Protein AF-A0A9J5YWD6-F1 (afdb_monomer_lite)

Radius of gyration: 18.35 Å; chains: 1; bounding box: 58×44×42 Å

Structure (mmCIF, N/CA/C/O backbone):
data_AF-A0A9J5YWD6-F1
#
_entry.id   AF-A0A9J5YWD6-F1
#
loop_
_atom_site.group_PDB
_atom_site.id
_atom_site.type_symbol
_atom_site.label_atom_id
_atom_site.label_alt_id
_atom_site.label_comp_id
_atom_site.label_asym_id
_atom_site.label_entity_id
_atom_site.label_seq_id
_atom_site.pdbx_PDB_ins_code
_atom_site.Cartn_x
_atom_site.Cartn_y
_atom_site.Cartn_z
_atom_site.occupancy
_atom_site.B_iso_or_equiv
_atom_site.auth_seq_id
_atom_site.auth_comp_id
_atom_site.auth_asym_id
_atom_site.auth_atom_id
_atom_site.pdbx_PDB_model_num
ATOM 1 N N . MET A 1 1 ? -35.836 29.125 5.414 1.00 43.69 1 MET A N 1
ATOM 2 C CA . MET A 1 1 ? -35.169 28.300 6.442 1.00 43.69 1 MET A CA 1
ATOM 3 C C . MET A 1 1 ? -33.942 27.706 5.766 1.00 43.69 1 MET A C 1
ATOM 5 O O . MET A 1 1 ? -34.046 26.659 5.148 1.00 43.69 1 MET A O 1
ATOM 9 N N . PHE A 1 2 ? -32.848 28.468 5.698 1.00 47.19 2 PHE A N 1
ATOM 10 C CA . PHE A 1 2 ? -31.636 28.025 5.004 1.00 47.19 2 PHE A CA 1
ATOM 11 C C . PHE A 1 2 ? -30.801 27.175 5.961 1.00 47.19 2 PHE A C 1
ATOM 13 O O . PHE A 1 2 ? -30.675 27.510 7.138 1.00 47.19 2 PHE A O 1
ATOM 20 N N . ASN A 1 3 ? -30.353 26.032 5.443 1.00 51.09 3 ASN A N 1
ATOM 21 C CA . ASN A 1 3 ? -29.666 24.958 6.147 1.00 51.09 3 ASN A CA 1
ATOM 22 C C . ASN A 1 3 ? -28.536 25.474 7.045 1.00 51.09 3 ASN A C 1
ATOM 24 O O . ASN A 1 3 ? -27.719 26.284 6.616 1.00 51.09 3 ASN A O 1
ATOM 28 N N . LYS A 1 4 ? -28.488 24.955 8.279 1.00 55.06 4 LYS A N 1
ATOM 29 C CA . LYS A 1 4 ? -27.323 25.055 9.164 1.00 55.06 4 LYS A CA 1
ATOM 30 C C . LYS A 1 4 ? -26.086 24.606 8.389 1.00 55.06 4 LYS A C 1
ATOM 32 O O . LYS A 1 4 ? -26.065 23.483 7.886 1.00 55.06 4 LYS A O 1
ATOM 37 N N . GLU A 1 5 ? -25.072 25.460 8.334 1.00 62.06 5 GLU A N 1
ATOM 38 C CA . GLU A 1 5 ? -23.721 25.064 7.957 1.00 62.06 5 GLU A CA 1
ATOM 39 C C . GLU A 1 5 ? -23.301 23.898 8.862 1.00 62.06 5 GLU A C 1
ATOM 41 O O . GLU A 1 5 ? -23.203 24.043 10.082 1.00 62.06 5 GLU A O 1
ATOM 46 N N . GLN A 1 6 ? -23.119 22.710 8.283 1.00 62.97 6 GLN A N 1
ATOM 47 C CA . GLN A 1 6 ? -22.393 21.643 8.959 1.00 62.97 6 GLN A CA 1
ATOM 48 C C . GLN A 1 6 ? -20.926 22.065 8.978 1.00 62.97 6 GLN A C 1
ATOM 50 O O . GLN A 1 6 ? -20.244 22.016 7.954 1.00 62.97 6 GLN A O 1
ATOM 55 N N . SER A 1 7 ? -20.446 22.517 10.135 1.00 64.88 7 SER A N 1
ATOM 56 C CA . SER A 1 7 ? -19.021 22.731 10.353 1.00 64.88 7 SER A CA 1
ATOM 57 C C . SER A 1 7 ? -18.305 21.394 10.176 1.00 64.88 7 SER A C 1
ATOM 59 O O . SER A 1 7 ? -18.559 20.443 10.914 1.00 64.88 7 SER A O 1
ATOM 61 N N . THR A 1 8 ? -17.435 21.304 9.174 1.00 77.88 8 THR A N 1
ATOM 62 C CA . THR A 1 8 ? -16.557 20.143 9.013 1.00 77.88 8 THR A CA 1
ATOM 63 C C . THR A 1 8 ? -15.424 20.288 10.022 1.00 77.88 8 THR A C 1
ATOM 65 O O . THR A 1 8 ? -14.552 21.138 9.854 1.00 77.88 8 THR A O 1
ATOM 68 N N . GLU A 1 9 ? -15.469 19.512 11.103 1.00 81.06 9 GLU A N 1
ATOM 69 C CA . GLU A 1 9 ? -14.385 19.468 12.085 1.00 81.06 9 GLU A CA 1
ATOM 70 C C . GLU A 1 9 ? -13.205 18.665 11.519 1.00 81.06 9 GLU A C 1
ATOM 72 O O . GLU A 1 9 ? -13.370 17.552 11.014 1.00 81.06 9 GLU A O 1
ATOM 77 N N . LEU A 1 10 ? -12.007 19.252 11.571 1.00 78.62 10 LEU A N 1
ATOM 78 C CA . LEU A 1 10 ? -10.763 18.594 11.184 1.00 78.62 10 LEU A CA 1
ATOM 79 C C . LEU A 1 10 ? -10.188 17.882 12.410 1.00 78.62 10 LEU A C 1
ATOM 81 O O . LEU A 1 10 ? -9.852 18.530 13.401 1.00 78.62 10 LEU A O 1
ATOM 85 N N . PHE A 1 11 ? -10.042 16.562 12.330 1.00 80.50 11 PHE A N 1
ATOM 86 C CA . PHE A 1 11 ? -9.443 15.764 13.396 1.00 80.50 11 PHE A CA 1
ATOM 87 C C . PHE A 1 11 ? -8.068 15.259 12.978 1.00 80.50 11 PHE A C 1
ATOM 89 O O . PHE A 1 11 ? -7.906 14.721 11.882 1.00 80.50 11 PHE A O 1
ATOM 96 N N . ASP A 1 12 ? -7.091 15.388 13.876 1.00 82.88 12 ASP A N 1
ATOM 97 C CA . ASP A 1 12 ? -5.816 14.700 13.720 1.00 82.88 12 ASP A CA 1
ATOM 98 C C . ASP A 1 12 ? -6.007 13.203 14.002 1.00 82.88 12 ASP A C 1
ATOM 100 O O . ASP A 1 12 ? -6.453 12.784 15.075 1.00 82.88 12 ASP A O 1
ATOM 104 N N . ILE A 1 13 ? -5.692 12.397 12.998 1.00 83.31 13 ILE A N 1
ATOM 105 C CA . ILE A 1 13 ? -5.813 10.938 13.012 1.00 83.31 13 ILE A CA 1
ATOM 106 C C . ILE A 1 13 ? -4.463 10.250 13.263 1.00 83.31 13 ILE A C 1
ATOM 108 O O . ILE A 1 13 ? -4.420 9.024 13.393 1.00 83.31 13 ILE A O 1
ATOM 112 N N . GLY A 1 14 ? -3.384 11.025 13.404 1.00 83.69 14 GLY A N 1
ATOM 113 C CA . GLY A 1 14 ? -2.018 10.538 13.544 1.00 83.69 14 GLY A CA 1
ATOM 114 C C . GLY A 1 14 ? -1.441 9.979 12.241 1.00 83.69 14 GLY A C 1
ATOM 115 O O . GLY A 1 14 ? -2.127 9.840 11.228 1.00 83.69 14 GLY A O 1
ATOM 116 N N . SER A 1 15 ? -0.150 9.641 12.276 1.00 84.50 15 SER A N 1
ATOM 117 C CA . SER A 1 15 ? 0.530 8.958 11.172 1.00 84.50 15 SER A CA 1
ATOM 118 C C . SER A 1 15 ? 0.484 7.441 11.381 1.00 84.50 15 SER A C 1
ATOM 120 O O . SER A 1 15 ? 0.894 6.973 12.444 1.00 84.50 15 SER A O 1
ATOM 122 N N . PRO A 1 16 ? 0.046 6.648 10.387 1.00 86.44 16 PRO A N 1
ATOM 123 C CA . PRO A 1 16 ? 0.164 5.188 10.433 1.00 86.44 16 PRO A CA 1
ATOM 124 C C . PRO A 1 16 ? 1.566 4.675 10.083 1.00 86.44 16 PRO A C 1
ATOM 126 O O . PRO A 1 16 ? 1.812 3.475 10.194 1.00 86.44 16 PRO A O 1
ATOM 129 N N . MET A 1 17 ? 2.438 5.567 9.609 1.00 82.94 17 MET A N 1
ATOM 130 C CA . MET A 1 17 ? 3.820 5.295 9.226 1.00 82.94 17 MET A CA 1
ATOM 131 C C . MET A 1 17 ? 4.751 5.688 10.368 1.00 82.94 17 MET A C 1
ATOM 133 O O . MET A 1 17 ? 4.605 6.782 10.922 1.00 82.94 17 MET A O 1
ATOM 137 N N . GLU A 1 18 ? 5.696 4.812 10.704 1.00 76.75 18 GLU A N 1
ATOM 138 C CA . GLU A 1 18 ? 6.671 5.033 11.781 1.00 76.75 18 GLU A CA 1
ATOM 139 C C . GLU A 1 18 ? 7.747 6.034 11.337 1.00 76.75 18 GLU A C 1
ATOM 141 O O . GLU A 1 18 ? 8.215 6.848 12.132 1.00 76.75 18 GLU A O 1
ATOM 146 N N . ASN A 1 19 ? 8.092 6.016 10.051 1.00 73.56 19 ASN A N 1
ATOM 147 C CA . ASN A 1 19 ? 9.097 6.866 9.427 1.00 73.56 19 ASN A CA 1
ATOM 148 C C . ASN A 1 19 ? 8.563 7.417 8.091 1.00 73.56 19 ASN A C 1
ATOM 150 O O . ASN A 1 19 ? 8.945 6.951 7.010 1.00 73.56 19 ASN A O 1
ATOM 154 N N . PRO A 1 20 ? 7.619 8.377 8.135 1.00 69.62 20 PRO A N 1
ATOM 155 C CA . PRO A 1 20 ? 7.089 8.998 6.932 1.00 69.62 20 PRO A CA 1
ATOM 156 C C . PRO A 1 20 ? 8.202 9.762 6.212 1.00 69.62 20 PRO A C 1
ATOM 158 O O . PRO A 1 20 ? 8.933 10.555 6.803 1.00 69.62 20 PRO A O 1
ATOM 161 N N . THR A 1 21 ? 8.323 9.540 4.908 1.00 72.38 21 THR A N 1
ATOM 162 C CA . THR A 1 21 ? 9.341 10.193 4.074 1.00 72.38 21 THR A CA 1
ATOM 163 C C . THR A 1 21 ? 8.686 11.088 3.038 1.00 72.38 21 THR A C 1
ATOM 165 O O . THR A 1 21 ? 7.522 10.887 2.690 1.00 72.38 21 THR A O 1
ATOM 168 N N . ILE A 1 22 ? 9.458 12.006 2.449 1.00 78.56 22 ILE A N 1
ATOM 169 C CA . ILE A 1 22 ? 9.023 12.764 1.260 1.00 78.56 22 ILE A CA 1
ATOM 170 C C . ILE A 1 22 ? 8.682 11.856 0.062 1.00 78.56 22 ILE A C 1
ATOM 172 O O . ILE A 1 22 ? 8.094 12.311 -0.913 1.00 78.56 22 ILE A O 1
ATOM 176 N N . TYR A 1 23 ? 9.039 10.571 0.141 1.00 78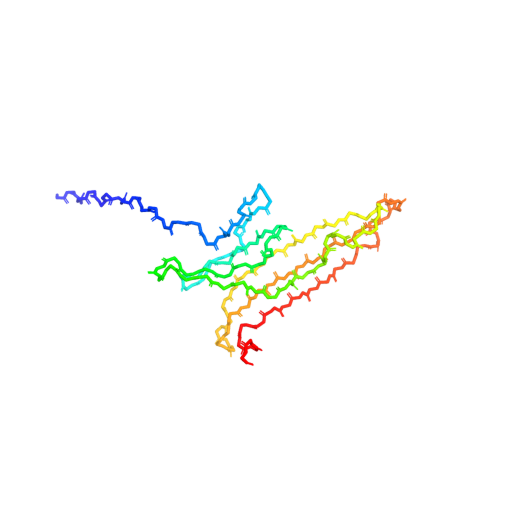.75 23 TYR A N 1
ATOM 177 C CA . TYR A 1 23 ? 8.722 9.527 -0.823 1.00 78.75 23 TYR A CA 1
ATOM 178 C C . TYR A 1 23 ? 7.619 8.606 -0.289 1.00 78.75 23 TYR A C 1
ATOM 180 O O . TYR A 1 23 ? 7.759 7.383 -0.359 1.00 78.75 23 TYR A O 1
ATOM 188 N N . SER A 1 24 ? 6.551 9.194 0.259 1.00 84.12 24 SER A N 1
ATOM 189 C CA . SER A 1 24 ? 5.352 8.470 0.697 1.00 84.12 24 SER A CA 1
ATOM 190 C C . SER A 1 24 ? 4.116 8.988 -0.039 1.00 84.12 24 SER A C 1
ATOM 192 O O . SER A 1 24 ? 3.970 10.195 -0.227 1.00 84.12 24 SER A O 1
ATOM 194 N N . TRP A 1 25 ? 3.225 8.097 -0.468 1.00 85.94 25 TRP A N 1
ATOM 195 C CA . TRP A 1 25 ? 2.011 8.452 -1.209 1.00 85.94 25 TRP A CA 1
ATOM 196 C C . TRP A 1 25 ? 0.838 7.531 -0.883 1.00 85.94 25 TRP A C 1
ATOM 198 O O . TRP A 1 25 ? 1.006 6.386 -0.462 1.00 85.94 25 TRP A O 1
ATOM 208 N N . ILE A 1 26 ? -0.371 8.047 -1.111 1.00 90.31 26 ILE A N 1
ATOM 209 C CA . ILE A 1 26 ? -1.604 7.262 -1.055 1.00 90.31 26 ILE A CA 1
ATOM 210 C C . ILE A 1 26 ? -1.702 6.442 -2.340 1.00 90.31 26 ILE A C 1
ATOM 212 O O . ILE A 1 26 ? -1.687 6.990 -3.441 1.00 90.31 26 ILE A O 1
ATOM 216 N N . VAL A 1 27 ? -1.814 5.127 -2.188 1.00 91.00 27 VAL A N 1
ATOM 217 C CA . VAL A 1 27 ? -2.055 4.184 -3.286 1.00 91.00 27 VAL A CA 1
ATOM 218 C C . VAL A 1 27 ? -3.532 4.184 -3.673 1.00 91.00 27 VAL A C 1
ATOM 220 O O . VAL A 1 27 ? -3.875 4.146 -4.851 1.00 91.00 27 VAL A O 1
ATOM 223 N N . GLY A 1 28 ? -4.410 4.227 -2.674 1.00 92.75 28 GLY A N 1
ATOM 224 C CA . GLY A 1 28 ? -5.854 4.263 -2.860 1.00 92.75 28 GLY A CA 1
ATOM 225 C C . GLY A 1 28 ? -6.599 4.093 -1.543 1.00 92.75 28 GLY A C 1
ATOM 226 O O . GLY A 1 28 ? -6.002 3.781 -0.510 1.00 92.75 28 GLY A O 1
ATOM 227 N N . SER A 1 29 ? -7.914 4.283 -1.587 1.00 94.62 29 SER A N 1
ATOM 228 C CA . SER A 1 29 ? -8.800 4.072 -0.444 1.00 94.62 29 SER A CA 1
ATOM 229 C C . SER A 1 29 ? -10.059 3.323 -0.857 1.00 94.62 29 SER A C 1
ATOM 231 O O . SER A 1 29 ? -10.662 3.662 -1.874 1.00 94.62 29 SER A O 1
ATOM 233 N N . VAL A 1 30 ? -10.494 2.365 -0.045 1.00 96.19 30 VAL A N 1
ATOM 234 C CA . VAL A 1 30 ? -11.761 1.645 -0.234 1.00 96.19 30 VAL A CA 1
ATOM 235 C C . VAL A 1 30 ? -12.282 1.160 1.118 1.00 96.19 30 VAL A C 1
ATOM 237 O O . VAL A 1 30 ? -11.500 0.746 1.969 1.00 96.19 30 VAL A O 1
ATOM 240 N N . ASN A 1 31 ? -13.595 1.248 1.345 1.00 94.69 31 ASN A N 1
ATOM 241 C CA . ASN A 1 31 ? -14.269 0.773 2.565 1.00 94.69 31 ASN A CA 1
ATOM 242 C C . ASN A 1 31 ? -13.648 1.278 3.887 1.00 94.69 31 ASN A C 1
ATOM 244 O O . ASN A 1 31 ? -13.562 0.549 4.872 1.00 94.69 31 ASN A O 1
ATOM 248 N N . GLY A 1 32 ? -13.184 2.533 3.912 1.00 92.75 32 GLY A N 1
ATOM 249 C CA . GLY A 1 32 ? -12.551 3.137 5.093 1.00 92.75 32 GLY A CA 1
ATOM 250 C C . GLY A 1 32 ? -11.105 2.695 5.346 1.00 92.75 32 GLY A C 1
ATOM 251 O O . GLY A 1 32 ? -10.483 3.165 6.298 1.00 92.75 32 GLY A O 1
ATOM 252 N N . LEU A 1 33 ? -10.552 1.831 4.492 1.00 94.56 33 LEU A N 1
ATOM 253 C CA . LEU A 1 33 ? -9.135 1.496 4.470 1.00 94.56 33 LEU A CA 1
ATOM 254 C C . LEU A 1 33 ? -8.388 2.425 3.518 1.00 94.56 33 LEU A C 1
ATOM 256 O O . LEU A 1 33 ? -8.868 2.739 2.428 1.00 94.56 33 LEU A O 1
ATOM 260 N N . ILE A 1 34 ? -7.189 2.821 3.922 1.00 94.19 34 ILE A N 1
ATOM 261 C CA . ILE A 1 34 ? -6.246 3.607 3.133 1.00 94.19 34 ILE A CA 1
ATOM 262 C C . ILE A 1 34 ? -5.001 2.753 2.931 1.00 94.19 34 ILE A C 1
ATOM 264 O O . ILE A 1 34 ? -4.405 2.277 3.895 1.00 94.19 34 ILE A O 1
ATOM 268 N N . CYS A 1 35 ? -4.602 2.559 1.680 1.00 92.69 35 CYS A N 1
ATOM 269 C CA . CYS A 1 35 ? -3.329 1.947 1.337 1.00 92.69 35 CYS A CA 1
ATOM 270 C C . CYS A 1 35 ? -2.308 3.056 1.072 1.00 92.69 35 CYS A C 1
ATOM 272 O O . CYS A 1 35 ? -2.540 3.952 0.255 1.00 92.69 35 CYS A O 1
ATOM 274 N N . LEU A 1 36 ? -1.195 3.007 1.788 1.00 91.19 36 LEU A N 1
ATOM 275 C CA . LEU A 1 36 ? -0.077 3.935 1.709 1.00 91.19 36 LEU A CA 1
ATOM 276 C C . LEU A 1 36 ? 1.152 3.179 1.228 1.00 91.19 36 LEU A C 1
ATOM 278 O O . LEU A 1 36 ? 1.328 2.006 1.545 1.00 91.19 36 LEU A O 1
ATOM 282 N N . TYR A 1 37 ? 2.027 3.858 0.507 1.00 86.38 37 TYR A N 1
ATOM 283 C CA . TYR A 1 37 ? 3.323 3.321 0.123 1.00 86.38 37 TYR A CA 1
ATOM 284 C C . TYR A 1 37 ? 4.414 4.318 0.489 1.00 86.38 37 TYR A C 1
ATOM 286 O O . TYR A 1 37 ? 4.252 5.513 0.251 1.00 86.38 37 TYR A O 1
ATOM 294 N N . SER A 1 38 ? 5.533 3.828 1.019 1.00 80.81 38 SER A N 1
ATOM 295 C CA . SER A 1 38 ? 6.778 4.580 1.164 1.00 80.81 38 SER A CA 1
ATOM 296 C C . SER A 1 38 ? 7.941 3.813 0.577 1.00 80.81 38 SER A C 1
ATOM 298 O O . SER A 1 38 ? 8.062 2.600 0.742 1.00 80.81 38 SER A O 1
ATOM 300 N N . LYS A 1 39 ? 8.866 4.548 -0.040 1.00 73.38 39 LYS A N 1
ATOM 301 C CA . LYS A 1 39 ? 10.121 3.977 -0.539 1.00 73.38 39 LYS A CA 1
ATOM 302 C C . LYS A 1 39 ? 10.989 3.364 0.575 1.00 73.38 39 LYS A C 1
ATOM 304 O O . LYS A 1 39 ? 11.845 2.539 0.273 1.00 73.38 39 LYS A O 1
ATOM 309 N N . ILE A 1 40 ? 10.793 3.776 1.834 1.00 67.50 40 ILE A N 1
ATOM 310 C CA . ILE A 1 40 ? 11.561 3.288 2.994 1.00 67.50 40 ILE A CA 1
ATOM 311 C C . ILE A 1 40 ? 10.786 2.242 3.802 1.00 67.50 40 ILE A C 1
ATOM 313 O O . ILE A 1 40 ? 11.372 1.242 4.200 1.00 67.50 40 ILE A O 1
ATOM 317 N N . GLU A 1 41 ? 9.493 2.466 4.049 1.00 58.34 41 GLU A N 1
ATOM 318 C CA . GLU A 1 41 ? 8.684 1.608 4.938 1.00 58.34 41 GLU A CA 1
ATOM 319 C C . GLU A 1 41 ? 7.800 0.596 4.209 1.00 58.34 41 GLU A C 1
ATOM 321 O O . GLU A 1 41 ? 7.085 -0.167 4.856 1.00 58.34 41 GLU A O 1
ATOM 326 N N . GLU A 1 42 ? 7.864 0.588 2.877 1.00 79.31 42 GLU A N 1
ATOM 327 C CA . GLU A 1 42 ? 7.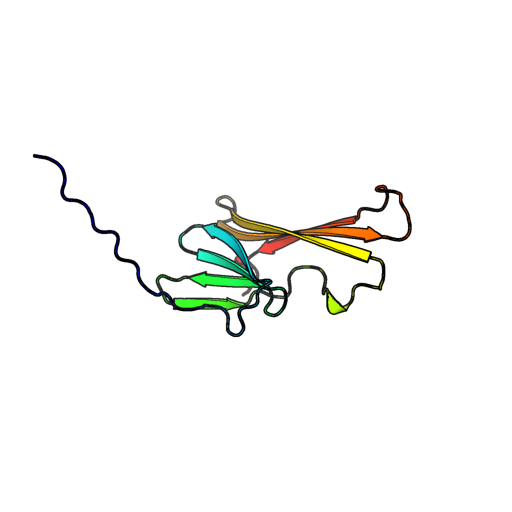071 -0.271 2.001 1.00 79.31 42 GLU A CA 1
ATOM 328 C C . GLU A 1 42 ? 5.570 0.064 2.067 1.00 79.31 42 GLU A C 1
ATOM 330 O O . GLU A 1 42 ? 5.195 1.231 2.218 1.00 79.31 42 GLU A O 1
ATOM 335 N N . THR A 1 43 ? 4.699 -0.926 1.851 1.00 86.62 43 THR A N 1
ATOM 336 C CA . THR A 1 43 ? 3.249 -0.710 1.748 1.00 86.62 43 THR A CA 1
ATOM 337 C C . THR A 1 43 ? 2.584 -0.879 3.112 1.00 86.62 43 THR A C 1
ATOM 339 O O . T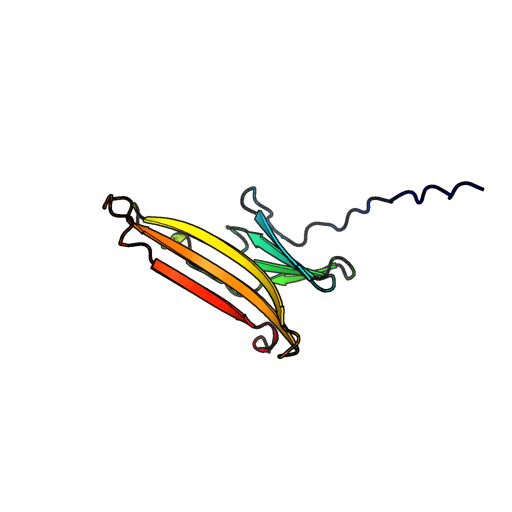HR A 1 43 ? 2.759 -1.900 3.772 1.00 86.62 43 THR A O 1
ATOM 342 N N . VAL A 1 44 ? 1.770 0.091 3.522 1.00 89.81 44 VAL A N 1
ATOM 343 C CA . VAL A 1 44 ? 1.013 0.081 4.778 1.00 89.81 44 VAL A CA 1
ATOM 344 C C . VAL A 1 44 ? -0.474 0.179 4.478 1.00 89.81 44 VAL A C 1
ATOM 346 O O . VAL A 1 44 ? -0.934 1.122 3.841 1.00 89.81 44 VAL A O 1
ATOM 349 N N . LEU A 1 45 ? -1.247 -0.769 4.995 1.00 92.12 45 LEU A N 1
ATOM 350 C CA . LEU A 1 45 ? -2.696 -0.666 5.056 1.00 92.12 45 LEU A CA 1
ATOM 351 C C . LEU A 1 45 ? -3.100 -0.025 6.378 1.00 92.12 45 LEU A C 1
ATOM 353 O O . LEU A 1 45 ? -2.664 -0.461 7.442 1.00 92.12 45 LEU A O 1
ATOM 357 N N . TRP A 1 46 ? -3.961 0.978 6.330 1.00 93.69 46 TRP A N 1
ATOM 358 C CA . TRP A 1 46 ? -4.383 1.724 7.502 1.00 93.69 46 TRP A CA 1
ATOM 359 C C . TRP A 1 46 ? -5.897 1.861 7.574 1.00 93.69 46 TRP A C 1
ATOM 361 O O . TRP A 1 46 ? -6.551 2.206 6.594 1.00 93.69 46 TRP A O 1
ATOM 371 N N . ASN A 1 47 ? -6.445 1.627 8.764 1.00 94.06 47 ASN A N 1
ATOM 372 C CA . ASN A 1 47 ? -7.805 1.987 9.127 1.00 94.06 47 ASN A CA 1
ATOM 373 C C . ASN A 1 47 ? -7.762 3.152 10.138 1.00 94.06 47 ASN A C 1
ATOM 375 O O . ASN A 1 47 ? -7.530 2.909 11.332 1.00 94.06 47 ASN A O 1
ATOM 379 N N . PRO A 1 48 ? -8.002 4.403 9.696 1.00 92.06 48 PRO A N 1
ATOM 380 C CA . PRO A 1 48 ? -8.018 5.566 10.580 1.00 92.06 48 PRO A CA 1
ATOM 381 C C . PRO A 1 48 ? -9.086 5.486 11.672 1.00 92.06 48 PRO A C 1
ATOM 383 O O . PRO A 1 48 ? -8.844 5.921 12.796 1.00 92.06 48 PRO A O 1
ATOM 386 N N . ALA A 1 49 ? -10.247 4.891 11.372 1.00 91.19 49 ALA A N 1
ATOM 387 C CA . ALA A 1 49 ? -11.392 4.859 12.283 1.00 91.19 49 ALA A CA 1
ATOM 388 C C . ALA A 1 49 ? -11.102 4.070 13.568 1.00 91.19 49 ALA A C 1
ATOM 390 O O . ALA A 1 49 ? -11.624 4.398 14.630 1.00 91.19 49 ALA A O 1
ATOM 391 N N . VAL A 1 50 ? -10.239 3.054 13.483 1.00 91.81 50 VAL A N 1
ATOM 392 C CA . VAL A 1 50 ? -9.799 2.258 14.643 1.00 91.81 50 VAL A CA 1
ATOM 393 C C . VAL A 1 50 ? -8.324 2.458 14.987 1.00 91.81 50 VAL A C 1
ATOM 395 O O . VAL A 1 50 ? -7.807 1.752 15.851 1.00 91.81 50 VAL A O 1
ATOM 398 N N . LYS A 1 51 ? -7.640 3.399 14.322 1.00 89.56 51 LYS A N 1
ATOM 399 C CA . LYS A 1 51 ? -6.211 3.705 14.506 1.00 89.56 51 LYS A CA 1
ATOM 400 C C . LYS A 1 51 ? -5.302 2.468 14.415 1.00 89.56 51 LYS A C 1
ATOM 402 O O . LYS A 1 51 ? -4.341 2.345 15.168 1.00 89.56 51 LYS A O 1
ATOM 407 N N . LYS A 1 52 ? -5.609 1.537 13.503 1.00 91.12 52 LYS A N 1
ATOM 408 C CA . LYS A 1 52 ? -4.806 0.321 13.275 1.00 91.12 52 LYS A CA 1
ATOM 409 C C . LYS A 1 52 ? -4.170 0.347 11.899 1.00 91.12 52 LYS A C 1
ATOM 411 O O . LYS A 1 52 ? -4.856 0.620 10.916 1.00 91.12 52 LYS A O 1
ATOM 416 N N . SER A 1 53 ? -2.890 0.007 11.831 1.00 90.56 53 SER A N 1
ATOM 417 C CA . SER A 1 53 ? -2.160 -0.193 10.584 1.00 90.56 53 SER A CA 1
ATOM 418 C C . SER A 1 53 ? -1.560 -1.596 10.515 1.00 90.56 53 SER A C 1
ATOM 420 O O . SER A 1 53 ? -1.366 -2.266 11.531 1.00 90.56 53 SER A O 1
ATOM 422 N N . LYS A 1 54 ? -1.307 -2.056 9.293 1.00 88.31 54 LYS A N 1
ATOM 423 C CA . LYS A 1 54 ? -0.645 -3.319 8.980 1.00 88.31 54 LYS A CA 1
ATOM 424 C C . LYS A 1 54 ? 0.350 -3.068 7.853 1.00 88.31 54 LYS A C 1
ATOM 426 O O . LYS A 1 54 ? -0.041 -2.592 6.790 1.00 88.31 54 LYS A O 1
ATOM 431 N N . LYS A 1 55 ? 1.622 -3.398 8.081 1.00 87.12 55 LYS A N 1
ATOM 432 C CA . LYS A 1 55 ? 2.630 -3.438 7.015 1.00 87.12 55 LYS A CA 1
ATOM 433 C C . LYS A 1 55 ? 2.340 -4.660 6.143 1.00 87.12 55 LYS A C 1
ATOM 435 O O . LYS A 1 55 ? 2.148 -5.755 6.672 1.00 87.12 55 LYS A O 1
ATOM 440 N N . LEU A 1 56 ? 2.235 -4.456 4.838 1.00 83.69 56 LEU A N 1
ATOM 441 C CA . LEU A 1 56 ? 2.169 -5.549 3.875 1.00 83.69 56 LEU A CA 1
ATOM 442 C C . LEU A 1 56 ? 3.599 -6.004 3.554 1.00 83.69 56 LEU A C 1
ATOM 444 O O . LEU A 1 56 ? 4.534 -5.222 3.745 1.00 83.69 56 LEU A O 1
ATOM 448 N N . PRO A 1 57 ? 3.791 -7.241 3.069 1.00 77.38 57 PRO A N 1
ATOM 449 C CA . PRO A 1 57 ? 5.089 -7.688 2.581 1.00 77.38 57 PRO A CA 1
ATOM 450 C C . PRO A 1 57 ? 5.662 -6.718 1.542 1.00 77.38 57 PRO A C 1
ATOM 452 O O . PRO A 1 57 ? 4.915 -5.996 0.877 1.00 77.38 57 PRO A O 1
ATOM 455 N N . THR A 1 58 ? 6.983 -6.730 1.361 1.00 70.25 58 THR A N 1
ATOM 456 C CA . THR A 1 58 ? 7.640 -5.949 0.311 1.00 70.25 58 THR A CA 1
ATOM 457 C C . THR A 1 58 ? 7.073 -6.334 -1.052 1.00 70.25 58 THR A C 1
ATOM 459 O O . THR A 1 58 ? 7.348 -7.417 -1.571 1.00 70.25 58 THR A O 1
ATOM 462 N N . LEU A 1 59 ? 6.276 -5.445 -1.637 1.00 63.38 59 LEU A N 1
ATOM 463 C CA . LEU A 1 59 ? 5.630 -5.652 -2.927 1.00 63.38 59 LEU A CA 1
ATOM 464 C C . LEU A 1 59 ? 6.305 -4.743 -3.958 1.00 63.38 59 LEU A C 1
ATOM 466 O O . LEU A 1 59 ? 6.249 -3.518 -3.851 1.00 63.38 59 LEU A O 1
ATOM 470 N N . GLY A 1 60 ? 6.982 -5.360 -4.928 1.00 60.16 60 GLY A N 1
ATOM 471 C CA . GLY A 1 60 ? 7.697 -4.678 -6.011 1.00 60.16 60 GLY A CA 1
ATOM 472 C C . GLY A 1 60 ? 9.218 -4.845 -5.961 1.00 60.16 60 GLY A C 1
ATOM 473 O O . GLY A 1 60 ? 9.776 -5.515 -5.084 1.00 60.16 60 GLY A O 1
ATOM 474 N N . ALA A 1 61 ? 9.911 -4.251 -6.935 1.00 57.66 61 ALA A N 1
ATOM 475 C CA . ALA A 1 61 ? 11.367 -4.334 -6.990 1.00 57.66 61 ALA A CA 1
ATOM 476 C C . ALA A 1 61 ? 12.009 -3.604 -5.803 1.00 57.66 61 ALA A C 1
ATOM 478 O O . ALA A 1 61 ? 11.713 -2.445 -5.505 1.00 57.66 61 ALA A O 1
ATOM 479 N N . LYS A 1 62 ? 12.961 -4.270 -5.144 1.00 62.19 62 LYS A N 1
ATOM 480 C CA . LYS A 1 62 ? 13.795 -3.629 -4.128 1.00 62.19 62 LYS A CA 1
ATOM 481 C C . LYS A 1 62 ? 14.680 -2.605 -4.829 1.00 62.19 62 LYS A C 1
ATOM 483 O O . LYS A 1 62 ? 15.675 -2.982 -5.441 1.00 62.19 62 LYS A O 1
ATOM 488 N N . TYR A 1 63 ? 14.339 -1.321 -4.714 1.00 59.97 63 TYR A N 1
ATOM 489 C CA . TYR A 1 63 ? 15.093 -0.213 -5.317 1.00 59.97 63 TYR A CA 1
ATOM 490 C C . TYR A 1 63 ? 16.599 -0.267 -5.020 1.00 59.97 63 TYR A C 1
ATOM 492 O O . TYR A 1 63 ? 17.409 0.135 -5.848 1.00 59.97 63 TYR A O 1
ATOM 500 N N . ASN A 1 64 ? 16.976 -0.824 -3.868 1.00 58.09 64 ASN A N 1
ATOM 501 C CA . ASN A 1 64 ? 18.368 -0.979 -3.441 1.00 58.09 64 ASN A CA 1
ATOM 502 C C . ASN A 1 64 ? 19.149 -2.052 -4.224 1.00 58.09 64 ASN A C 1
ATOM 504 O O . ASN A 1 64 ? 20.359 -2.158 -4.060 1.00 58.09 64 ASN A O 1
ATOM 508 N N . LEU A 1 65 ? 18.471 -2.867 -5.036 1.00 63.06 65 LEU A N 1
ATOM 509 C CA . LEU A 1 65 ? 19.069 -3.921 -5.858 1.00 63.06 65 LEU A CA 1
ATOM 510 C C . LEU A 1 65 ? 19.124 -3.551 -7.344 1.00 63.06 65 LEU A C 1
ATOM 512 O O . LEU A 1 65 ? 19.526 -4.385 -8.151 1.00 63.06 65 LEU A O 1
ATOM 516 N N . ILE A 1 66 ? 18.700 -2.341 -7.719 1.00 65.06 66 ILE A N 1
ATOM 517 C CA . ILE A 1 66 ? 18.645 -1.915 -9.118 1.00 65.06 66 ILE A CA 1
ATOM 518 C C . ILE A 1 66 ? 20.056 -1.489 -9.566 1.00 65.06 66 ILE A C 1
ATOM 520 O O . ILE A 1 66 ? 20.621 -0.568 -8.972 1.00 65.06 66 ILE A O 1
ATOM 524 N N . PRO A 1 67 ? 20.639 -2.141 -10.593 1.00 67.81 67 PRO A N 1
ATOM 525 C CA . PRO A 1 67 ? 21.922 -1.742 -11.164 1.00 67.81 67 PRO A CA 1
ATOM 526 C C . PRO A 1 67 ? 21.950 -0.278 -11.610 1.00 67.81 67 PRO A C 1
ATOM 528 O O . PRO A 1 67 ? 20.938 0.291 -12.026 1.00 67.81 67 PRO A O 1
ATOM 531 N N . MET A 1 68 ? 23.140 0.322 -11.569 1.00 69.25 68 MET A N 1
ATOM 532 C CA . MET A 1 68 ? 23.337 1.678 -12.069 1.00 69.25 68 MET A CA 1
ATOM 533 C C . MET A 1 68 ? 22.998 1.745 -13.568 1.00 69.25 68 MET A C 1
ATOM 535 O O . MET A 1 68 ? 23.450 0.897 -14.334 1.00 69.25 68 MET A O 1
ATOM 539 N N . GLY A 1 69 ? 22.208 2.742 -13.974 1.00 68.12 69 GLY A N 1
ATOM 540 C CA . GLY A 1 69 ? 21.753 2.890 -15.361 1.00 68.12 69 GLY A CA 1
ATOM 541 C C . GLY A 1 69 ? 20.433 2.197 -15.696 1.00 68.12 69 GLY A C 1
ATOM 542 O O . GLY A 1 69 ? 20.114 2.040 -16.865 1.00 68.12 69 GLY A O 1
ATOM 543 N N . ILE A 1 70 ? 19.647 1.778 -14.703 1.00 73.38 70 ILE A N 1
ATOM 544 C CA . ILE A 1 70 ? 18.263 1.343 -14.925 1.00 73.38 70 ILE A CA 1
ATOM 545 C C . ILE A 1 70 ? 17.324 2.394 -14.342 1.00 73.38 70 ILE A C 1
ATOM 547 O O . ILE A 1 70 ? 17.379 2.709 -13.151 1.00 73.38 70 ILE A O 1
ATOM 551 N N . PHE A 1 71 ? 16.447 2.935 -15.184 1.00 72.75 71 PHE A N 1
ATOM 552 C CA . PHE A 1 71 ? 15.346 3.771 -14.732 1.00 72.75 71 PHE A CA 1
ATOM 553 C C . PHE A 1 71 ? 14.181 2.878 -14.312 1.00 72.75 71 PHE A C 1
ATOM 555 O O . PHE A 1 71 ? 13.781 1.961 -15.034 1.00 72.75 71 PHE A O 1
ATOM 562 N N . PHE A 1 72 ? 13.656 3.140 -13.117 1.00 75.12 72 PHE A N 1
ATOM 563 C CA . PHE A 1 72 ? 12.608 2.330 -12.519 1.00 75.12 72 PHE A CA 1
ATOM 564 C C . PHE A 1 72 ? 11.553 3.205 -11.857 1.00 75.12 72 PHE A C 1
ATOM 566 O O . PHE A 1 72 ? 11.865 4.024 -10.987 1.00 75.12 72 PHE A O 1
ATOM 573 N N . TYR A 1 73 ? 10.295 3.000 -12.226 1.00 76.56 73 TYR A N 1
ATOM 574 C CA . TYR A 1 73 ? 9.160 3.587 -11.526 1.00 76.56 73 TYR A CA 1
ATOM 575 C C . TYR A 1 73 ? 8.024 2.578 -11.425 1.00 76.56 73 TYR A C 1
ATOM 577 O O . TYR A 1 73 ? 7.833 1.742 -12.305 1.00 76.56 73 TYR A O 1
ATOM 585 N N . THR A 1 74 ? 7.236 2.694 -10.363 1.00 79.00 74 THR A N 1
ATOM 586 C CA . THR A 1 74 ? 6.109 1.798 -10.108 1.00 79.00 74 THR A CA 1
ATOM 587 C C . THR A 1 74 ? 4.819 2.602 -10.101 1.00 79.00 74 THR A C 1
ATOM 589 O O . THR A 1 74 ? 4.760 3.717 -9.574 1.00 79.00 74 THR A O 1
ATOM 592 N N . LYS A 1 75 ? 3.773 2.052 -10.717 1.00 84.75 75 LYS A N 1
ATOM 593 C CA . LYS A 1 75 ? 2.392 2.509 -10.541 1.00 84.75 75 LYS A CA 1
ATOM 594 C C . LYS A 1 75 ? 1.699 1.603 -9.534 1.00 84.75 75 LYS A C 1
ATOM 596 O O . LYS A 1 75 ? 1.952 0.402 -9.503 1.00 84.75 75 LYS A O 1
ATOM 601 N N . TYR A 1 76 ? 0.818 2.187 -8.734 1.00 86.69 76 TYR A N 1
ATOM 602 C CA . TYR A 1 76 ? 0.165 1.505 -7.625 1.00 86.69 76 TYR A CA 1
ATOM 603 C C . TYR A 1 76 ? -1.351 1.585 -7.774 1.00 86.69 76 TYR A C 1
ATOM 605 O O . TYR A 1 76 ? -1.870 2.562 -8.315 1.00 86.69 76 TYR A O 1
ATOM 613 N N . GLY A 1 77 ? -2.052 0.578 -7.266 1.00 90.44 77 GLY A N 1
ATOM 614 C CA . GLY A 1 77 ? -3.501 0.594 -7.116 1.00 90.44 77 GLY A CA 1
ATOM 615 C C . GLY A 1 77 ? -3.930 -0.199 -5.889 1.00 90.44 77 GLY A C 1
ATOM 616 O O . GLY A 1 77 ? -3.257 -1.141 -5.482 1.00 90.44 77 GLY A O 1
ATOM 617 N N . PHE A 1 78 ? -5.048 0.182 -5.286 1.00 93.75 78 PHE A N 1
ATOM 618 C CA . PHE A 1 78 ? -5.656 -0.562 -4.189 1.00 93.75 78 PHE A CA 1
ATOM 619 C C . PHE A 1 78 ? -7.168 -0.558 -4.358 1.00 93.75 78 PHE A C 1
ATOM 621 O O . PHE A 1 78 ? -7.749 0.482 -4.671 1.00 93.75 78 PHE A O 1
ATOM 628 N N . GLY A 1 79 ? -7.796 -1.712 -4.164 1.00 94.19 79 GLY A N 1
ATOM 629 C CA . GLY A 1 79 ? -9.230 -1.864 -4.352 1.00 94.19 79 GLY A CA 1
ATOM 630 C C . GLY A 1 79 ? -9.783 -3.102 -3.667 1.00 94.19 79 GLY A C 1
ATOM 631 O O . GLY A 1 79 ? -9.042 -3.933 -3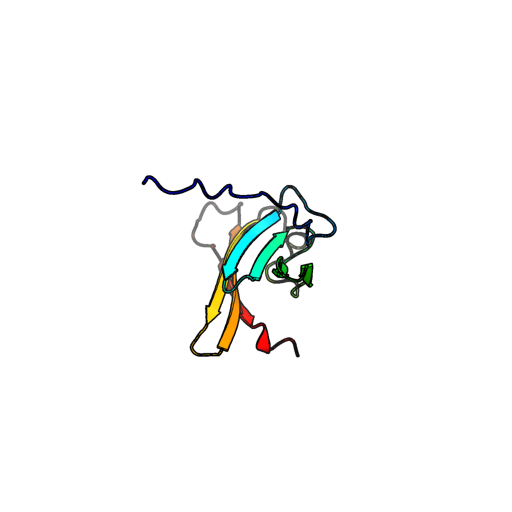.144 1.00 94.19 79 GLY A O 1
ATOM 632 N N . TYR A 1 80 ? -11.104 -3.193 -3.668 1.00 94.56 80 TYR A N 1
ATOM 633 C CA . TYR A 1 80 ? -11.849 -4.344 -3.184 1.00 94.56 80 TYR A CA 1
ATOM 634 C C . TYR A 1 80 ? -12.441 -5.071 -4.391 1.00 94.56 80 TYR A C 1
ATOM 636 O O . TYR A 1 80 ? -12.964 -4.435 -5.306 1.00 94.56 80 TYR A O 1
ATOM 644 N N . ASP A 1 81 ? -12.281 -6.387 -4.424 1.00 94.12 81 ASP A N 1
ATOM 645 C CA . ASP A 1 81 ? -12.827 -7.259 -5.454 1.00 94.12 81 ASP A CA 1
ATOM 646 C C . ASP A 1 81 ? -14.048 -7.994 -4.903 1.00 94.12 81 ASP A C 1
ATOM 648 O O . ASP A 1 81 ? -13.915 -9.041 -4.266 1.00 94.12 81 ASP A O 1
ATOM 652 N N . ASP A 1 82 ? -15.231 -7.451 -5.198 1.00 93.56 82 ASP A N 1
ATOM 653 C CA . ASP A 1 82 ? -16.531 -7.996 -4.790 1.00 93.56 82 ASP A CA 1
ATOM 654 C C . ASP A 1 82 ? -16.693 -9.480 -5.157 1.00 93.56 82 ASP A C 1
ATOM 656 O O . ASP A 1 82 ? -17.329 -10.239 -4.429 1.00 93.56 82 ASP A O 1
ATOM 660 N N . SER A 1 83 ? -16.116 -9.921 -6.283 1.00 95.50 83 SER A N 1
ATOM 661 C CA . SER A 1 83 ? -16.282 -11.297 -6.769 1.00 95.50 83 SER A CA 1
ATOM 662 C C . SER A 1 83 ? -15.557 -12.326 -5.906 1.00 95.50 83 SER A C 1
ATOM 664 O O . SER A 1 83 ? -15.958 -13.490 -5.856 1.00 95.50 83 SER A O 1
ATOM 666 N N . SER A 1 84 ? -14.485 -11.901 -5.236 1.00 92.69 84 SER A N 1
ATOM 667 C CA . SER A 1 84 ? -13.667 -12.762 -4.393 1.00 92.69 84 SER A CA 1
ATOM 668 C C . SER A 1 84 ? -13.667 -12.354 -2.925 1.00 92.69 84 SER A C 1
ATOM 670 O O . SER A 1 84 ? -12.970 -13.012 -2.158 1.00 92.69 84 SER A O 1
ATOM 672 N N . ASP A 1 85 ? -14.460 -11.349 -2.538 1.00 92.12 85 ASP A N 1
ATOM 673 C CA . ASP A 1 85 ? -14.526 -10.788 -1.183 1.00 92.12 85 ASP A CA 1
ATOM 674 C C . ASP A 1 85 ? -13.126 -10.539 -0.599 1.00 92.12 85 ASP A C 1
ATOM 676 O O . ASP A 1 85 ? -12.741 -11.061 0.448 1.00 92.12 85 ASP A O 1
ATOM 680 N N . ASP A 1 86 ? -12.302 -9.815 -1.356 1.00 93.69 86 ASP A N 1
ATOM 681 C CA . ASP A 1 86 ? -10.891 -9.639 -1.030 1.00 93.69 86 ASP A CA 1
ATOM 682 C C . ASP A 1 86 ? -10.391 -8.244 -1.386 1.00 93.69 86 ASP A C 1
ATOM 684 O O . ASP A 1 86 ? -10.749 -7.656 -2.408 1.00 93.69 86 ASP A O 1
ATOM 688 N N . TYR A 1 87 ? -9.507 -7.724 -0.544 1.00 92.44 87 TYR A N 1
ATOM 689 C CA . TYR A 1 87 ? -8.791 -6.493 -0.834 1.00 92.44 87 TYR A CA 1
ATOM 690 C C . TYR A 1 87 ? -7.531 -6.832 -1.614 1.00 92.44 87 TYR A C 1
ATOM 692 O O . TYR A 1 87 ? -6.780 -7.739 -1.249 1.00 92.44 87 TYR A O 1
ATOM 700 N N . LYS A 1 88 ? -7.280 -6.070 -2.676 1.00 91.56 88 LYS A N 1
ATOM 701 C CA . LYS A 1 88 ? -6.155 -6.294 -3.575 1.00 91.56 88 LYS A CA 1
ATOM 702 C C . LYS A 1 88 ? -5.311 -5.043 -3.725 1.00 91.56 88 LYS A C 1
ATOM 704 O O . LYS A 1 88 ? -5.836 -3.954 -3.955 1.00 91.56 88 LYS A O 1
ATOM 709 N N . ALA A 1 89 ? -3.996 -5.212 -3.627 1.00 89.12 89 ALA A N 1
ATOM 710 C CA . ALA A 1 89 ? -3.025 -4.179 -3.970 1.00 89.12 89 ALA A CA 1
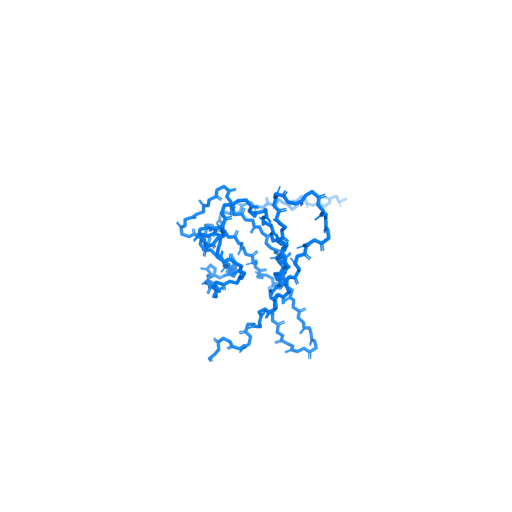ATOM 711 C C . ALA A 1 89 ? -2.304 -4.557 -5.271 1.00 89.12 89 ALA A C 1
ATOM 713 O O . ALA A 1 89 ? -1.837 -5.683 -5.425 1.00 89.12 89 ALA A O 1
ATOM 714 N N . LEU A 1 90 ? -2.246 -3.617 -6.207 1.00 88.25 90 LEU A N 1
ATOM 715 C CA . LEU A 1 90 ? -1.664 -3.747 -7.535 1.00 88.25 90 LEU A CA 1
ATOM 716 C C . LEU A 1 90 ? -0.372 -2.936 -7.609 1.00 88.25 90 LEU A C 1
ATOM 718 O O . LEU A 1 90 ? -0.356 -1.760 -7.245 1.00 88.25 90 LEU A O 1
ATOM 722 N N . PHE A 1 91 ? 0.671 -3.545 -8.160 1.00 84.81 91 PHE A N 1
ATOM 723 C CA . PHE A 1 91 ? 1.958 -2.909 -8.418 1.00 84.81 91 PHE A CA 1
ATOM 724 C C . PHE A 1 91 ? 2.333 -3.182 -9.867 1.00 84.81 91 PHE A C 1
ATOM 726 O O . PHE A 1 91 ? 2.380 -4.339 -10.282 1.00 84.81 91 PHE A O 1
ATOM 733 N N . ILE A 1 92 ? 2.564 -2.124 -10.638 1.00 84.12 92 ILE A N 1
ATOM 734 C CA . ILE A 1 92 ? 3.022 -2.205 -12.023 1.00 84.12 92 ILE A CA 1
ATOM 735 C C . ILE A 1 92 ? 4.408 -1.585 -12.074 1.00 84.12 92 ILE A C 1
ATOM 737 O O . ILE A 1 92 ? 4.553 -0.361 -12.040 1.00 84.12 92 ILE A O 1
ATOM 741 N N . ASP A 1 93 ? 5.414 -2.442 -12.127 1.00 80.69 93 ASP A N 1
ATOM 742 C CA . ASP A 1 93 ? 6.815 -2.054 -12.169 1.00 80.69 93 ASP A CA 1
ATOM 743 C C . ASP A 1 93 ? 7.241 -1.822 -13.616 1.00 80.69 93 ASP A C 1
ATOM 745 O O . ASP A 1 93 ? 7.080 -2.706 -14.459 1.00 80.69 93 ASP A O 1
ATOM 749 N N . HIS A 1 94 ? 7.792 -0.643 -13.896 1.00 78.31 94 HIS A N 1
ATOM 750 C CA . HIS A 1 94 ? 8.375 -0.288 -15.183 1.00 78.31 94 HIS A CA 1
ATOM 751 C C . HIS A 1 94 ? 9.891 -0.199 -15.039 1.00 78.31 94 HIS A C 1
ATOM 753 O O . HIS A 1 94 ? 10.387 0.666 -14.317 1.00 78.31 94 HIS A O 1
ATOM 759 N N . CYS A 1 95 ? 10.620 -1.053 -15.759 1.00 75.69 95 CYS A N 1
ATOM 760 C CA . CYS A 1 95 ? 12.080 -0.984 -15.859 1.00 75.69 95 CYS A CA 1
ATOM 761 C C . CYS A 1 95 ? 12.485 -0.632 -17.288 1.00 75.69 95 CYS A C 1
ATOM 763 O O . CYS A 1 95 ? 12.061 -1.330 -18.210 1.00 75.69 95 CYS A O 1
ATOM 765 N N . CYS A 1 96 ? 13.366 0.347 -17.476 1.00 72.75 96 CYS A N 1
ATOM 766 C CA . CYS A 1 96 ? 14.094 0.520 -18.733 1.00 72.75 96 CYS A CA 1
ATOM 767 C C . CYS A 1 96 ? 15.592 0.720 -18.488 1.00 72.75 96 CYS A C 1
ATOM 769 O O . CYS A 1 96 ? 16.013 1.287 -17.480 1.00 72.75 96 CYS A O 1
ATOM 771 N N . ASP A 1 97 ? 16.395 0.203 -19.413 1.00 69.38 97 ASP A N 1
ATOM 772 C CA . ASP A 1 97 ? 17.836 0.430 -19.442 1.00 69.38 97 ASP A CA 1
ATOM 773 C C . ASP A 1 97 ? 18.091 1.839 -19.985 1.00 69.38 97 ASP A C 1
ATOM 775 O O . ASP A 1 97 ? 17.648 2.167 -21.082 1.00 69.38 97 ASP A O 1
ATOM 779 N N . SER A 1 98 ? 18.760 2.692 -19.212 1.00 65.00 98 SER A N 1
ATOM 780 C CA . SER A 1 98 ? 19.027 4.076 -19.605 1.00 65.00 98 SER A CA 1
ATOM 781 C C . SER A 1 98 ? 20.150 4.202 -20.632 1.00 65.00 98 SER A C 1
ATOM 783 O O . SER A 1 98 ? 20.364 5.294 -21.149 1.00 65.00 98 SER A O 1
ATOM 785 N N . TYR A 1 99 ? 20.910 3.130 -20.887 1.00 62.66 99 TYR A N 1
ATOM 786 C CA . TYR A 1 99 ? 22.035 3.152 -21.827 1.00 62.66 99 TYR A CA 1
ATOM 787 C C . TYR A 1 99 ? 21.643 2.839 -23.269 1.00 62.66 99 TYR A C 1
ATOM 789 O O . TYR A 1 99 ? 22.360 3.222 -24.191 1.00 62.66 99 TYR A O 1
ATOM 797 N N . ASN A 1 100 ? 20.513 2.167 -23.468 1.00 57.59 100 ASN A N 1
ATOM 798 C CA . ASN A 1 100 ? 19.987 1.874 -24.788 1.00 57.59 100 ASN A CA 1
ATOM 799 C C . ASN A 1 100 ? 18.794 2.801 -25.023 1.00 57.59 100 ASN A C 1
ATOM 801 O O . ASN A 1 100 ? 17.749 2.626 -24.408 1.00 57.59 100 ASN A O 1
ATOM 805 N N . ASP A 1 101 ? 18.947 3.774 -25.923 1.00 53.66 101 ASP A N 1
ATOM 806 C CA . ASP A 1 101 ? 17.931 4.779 -26.307 1.00 53.66 101 ASP A CA 1
ATOM 807 C C . ASP A 1 101 ? 16.685 4.157 -26.989 1.00 53.66 101 ASP A C 1
ATOM 809 O O . ASP A 1 101 ? 15.824 4.833 -27.553 1.00 53.66 101 ASP A O 1
ATOM 813 N N . GLU A 1 102 ? 16.574 2.829 -26.953 1.00 55.78 102 GLU A N 1
ATOM 814 C CA . GLU A 1 102 ? 15.422 2.097 -27.421 1.00 55.78 102 GLU A CA 1
ATOM 815 C C . GLU A 1 102 ? 14.429 1.875 -26.273 1.00 55.78 102 GLU A C 1
ATOM 817 O O . GLU A 1 102 ? 14.620 1.064 -25.364 1.00 55.78 102 GLU A O 1
ATOM 822 N N . VAL A 1 103 ? 13.271 2.522 -26.395 1.00 53.25 103 VAL A N 1
ATOM 823 C CA . VAL A 1 103 ? 12.052 2.278 -25.599 1.00 53.25 103 VAL A CA 1
ATOM 824 C C . VAL A 1 103 ? 11.623 0.786 -25.614 1.00 53.25 103 VAL A C 1
ATOM 826 O O . VAL A 1 103 ? 10.797 0.359 -24.807 1.00 53.25 103 VAL A O 1
ATOM 829 N N . SER A 1 104 ? 12.210 -0.028 -26.503 1.00 54.47 104 SER A N 1
ATOM 830 C CA . SER A 1 104 ? 11.922 -1.444 -26.767 1.00 54.47 104 SER A CA 1
ATOM 831 C C . SER A 1 104 ? 12.199 -2.399 -25.595 1.00 54.47 104 SER A C 1
ATOM 833 O O . SER A 1 104 ? 11.643 -3.495 -25.582 1.00 54.47 104 SER A O 1
ATOM 835 N N . ASN A 1 105 ? 12.977 -1.998 -24.581 1.00 57.94 105 ASN A N 1
ATOM 836 C CA . ASN A 1 105 ? 13.324 -2.861 -23.441 1.00 57.94 105 ASN A CA 1
ATOM 837 C C . ASN A 1 105 ? 12.484 -2.632 -22.171 1.00 57.94 105 ASN A C 1
ATOM 839 O O . ASN A 1 105 ? 12.868 -3.103 -21.095 1.00 57.94 105 ASN A O 1
ATOM 843 N N . MET A 1 106 ? 11.336 -1.945 -22.263 1.00 64.12 106 MET A N 1
ATOM 844 C CA . MET A 1 106 ? 10.468 -1.745 -21.098 1.00 64.12 106 MET A CA 1
ATOM 845 C C . MET A 1 106 ? 9.898 -3.077 -20.596 1.00 64.12 106 MET A C 1
ATOM 847 O O . MET A 1 106 ? 9.017 -3.672 -21.220 1.00 64.12 106 M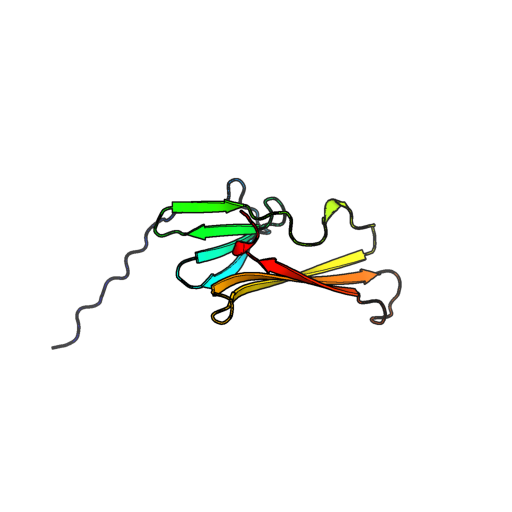ET A O 1
ATOM 851 N N . ARG A 1 107 ? 10.364 -3.537 -19.432 1.00 68.94 107 ARG A N 1
ATOM 852 C CA . ARG A 1 107 ? 9.748 -4.673 -18.734 1.00 68.94 107 ARG A CA 1
ATOM 853 C C . ARG A 1 107 ? 8.642 -4.158 -17.832 1.00 68.94 107 ARG A C 1
ATOM 855 O O . ARG A 1 107 ? 8.886 -3.276 -17.012 1.00 68.94 107 ARG A O 1
ATOM 862 N N . ILE A 1 108 ? 7.452 -4.731 -17.999 1.00 75.38 108 ILE A N 1
ATOM 863 C CA . ILE A 1 108 ? 6.293 -4.489 -17.143 1.00 75.38 108 ILE A CA 1
ATOM 864 C C . ILE A 1 108 ? 6.075 -5.736 -16.296 1.00 75.38 108 ILE A C 1
ATOM 866 O O . ILE A 1 108 ? 5.824 -6.812 -16.841 1.00 75.38 108 ILE A O 1
ATOM 870 N N . VAL A 1 109 ? 6.156 -5.597 -14.976 1.00 74.00 109 VAL A N 1
ATOM 871 C CA . VAL A 1 109 ? 5.794 -6.668 -14.040 1.00 74.00 109 VAL A CA 1
ATOM 872 C C . VAL A 1 109 ? 4.565 -6.231 -13.263 1.00 74.00 109 VAL A C 1
ATOM 874 O O . VAL A 1 109 ? 4.560 -5.163 -12.657 1.00 74.00 109 VAL A O 1
ATOM 877 N N . VAL A 1 110 ? 3.520 -7.056 -13.304 1.00 78.44 110 VAL A N 1
ATOM 878 C CA . VAL A 1 110 ? 2.270 -6.814 -12.585 1.00 78.44 110 VAL A CA 1
ATOM 879 C C . VAL A 1 110 ? 2.206 -7.750 -11.387 1.00 78.44 110 VAL A C 1
ATOM 881 O O . VAL A 1 110 ? 2.141 -8.965 -11.557 1.00 78.44 110 VAL A O 1
ATOM 884 N N . ASN A 1 111 ? 2.199 -7.185 -10.184 1.00 77.12 111 ASN A N 1
ATOM 885 C CA . ASN A 1 111 ? 2.033 -7.931 -8.941 1.00 77.12 111 ASN A CA 1
ATOM 886 C C . ASN A 1 111 ? 0.675 -7.597 -8.327 1.00 77.12 111 ASN A C 1
ATOM 888 O O . ASN A 1 111 ? 0.327 -6.424 -8.186 1.00 77.12 111 ASN A O 1
ATOM 892 N N . ILE A 1 112 ? -0.077 -8.631 -7.951 1.00 81.94 112 ILE A N 1
ATOM 893 C CA . ILE A 1 112 ? -1.339 -8.499 -7.223 1.00 81.94 112 ILE A CA 1
ATOM 894 C C . ILE A 1 112 ? -1.161 -9.172 -5.872 1.00 81.94 112 ILE A C 1
ATOM 896 O O . ILE A 1 112 ? -0.865 -10.362 -5.796 1.00 81.94 112 ILE A O 1
ATOM 900 N N . TYR A 1 113 ? -1.364 -8.404 -4.814 1.00 81.62 113 TYR A N 1
ATOM 901 C CA . TYR A 1 113 ? -1.382 -8.904 -3.453 1.00 81.62 113 TYR A CA 1
ATOM 902 C C . TYR A 1 113 ? -2.816 -9.103 -2.988 1.00 81.62 113 TYR A C 1
ATOM 904 O O . TYR A 1 113 ? -3.599 -8.160 -3.042 1.00 81.62 113 TYR A O 1
ATOM 912 N N . SER A 1 114 ? -3.132 -10.310 -2.528 1.00 85.00 114 SER A N 1
ATOM 913 C CA . SER A 1 114 ? -4.412 -10.673 -1.917 1.00 85.00 114 SER A CA 1
ATOM 914 C C . SER A 1 114 ? -4.275 -10.606 -0.400 1.00 85.00 114 SER A C 1
ATOM 916 O O . SER A 1 114 ? -3.380 -11.232 0.168 1.00 85.00 114 SER A O 1
ATOM 918 N N . LEU A 1 115 ? -5.150 -9.860 0.278 1.00 83.62 115 LEU A N 1
ATOM 919 C CA . LEU A 1 115 ? -5.103 -9.772 1.742 1.00 83.62 115 LEU A CA 1
ATOM 920 C C . LEU A 1 115 ? -5.615 -11.051 2.406 1.00 83.62 115 LEU A C 1
ATOM 922 O O . LEU A 1 115 ? -5.197 -11.372 3.518 1.00 83.62 115 LEU A O 1
ATOM 926 N N . ARG A 1 116 ? -6.485 -11.804 1.730 1.00 84.81 116 ARG A N 1
ATOM 927 C CA . ARG A 1 116 ? -6.980 -13.095 2.216 1.00 84.81 116 ARG A CA 1
ATOM 928 C C . ARG A 1 116 ? -5.878 -14.141 2.390 1.00 84.81 116 ARG A C 1
ATOM 930 O O . ARG A 1 116 ? -5.982 -14.974 3.284 1.00 84.81 116 ARG A O 1
ATOM 937 N N . THR A 1 117 ? -4.833 -14.122 1.562 1.00 72.81 117 THR A N 1
ATOM 938 C CA . THR A 1 117 ? -3.746 -15.121 1.619 1.00 72.81 117 THR A CA 1
ATOM 939 C C . THR A 1 117 ? -2.737 -14.888 2.744 1.00 72.81 117 THR A C 1
ATOM 941 O O . THR A 1 117 ? -1.769 -15.628 2.852 1.00 72.81 117 THR A O 1
ATOM 944 N N . ASP A 1 118 ? -2.956 -13.872 3.576 1.00 66.62 118 ASP A N 1
ATOM 945 C CA . ASP A 1 118 ? -2.047 -13.431 4.637 1.00 66.62 118 ASP A CA 1
ATOM 946 C C . ASP A 1 118 ? -2.396 -14.049 6.012 1.00 66.62 118 ASP A C 1
ATOM 948 O O . ASP A 1 118 ? -2.271 -13.386 7.046 1.00 66.62 118 ASP A O 1
ATOM 952 N N . SER A 1 119 ? -2.926 -15.284 5.993 1.00 49.22 119 SER A N 1
ATOM 953 C CA . SER A 1 119 ? -3.360 -16.080 7.159 1.00 49.22 119 SER A CA 1
ATOM 954 C C . SER A 1 119 ? -2.392 -17.213 7.474 1.00 49.22 119 SER A C 1
ATOM 956 O O . SER A 1 119 ? -1.945 -17.877 6.511 1.00 49.22 119 SER A O 1
#

Foldseek 3Di:
DDDDPPPDDDDDLDDPDPDDDPQKDWLDDDPQWTWIAHLPQGIKIDRSVVSDIDRDPRDDDNPVPDDPQKDKDKRKHWDADPVVRWIKIWIWIWIDGNVDPDPVPTDTDIDIDTPVVVD

Organism: Solanum commersonii (NCBI:txid4109)

pLDDT: mean 78.13, std 13.22, range [43.69, 96.19]

InterPro domains:
  IPR013187 F-box associated beta-propeller, type 3 [PF08268] (7-105)
  IPR017451 F-box associated beta-propeller domain [TIGR01640] (28-117)
  IPR050796 SCF complex F-box component [PTHR31672] (19-119)

Sequence (119 aa):
MFNKEQSTELFDIGSPMENPTIYSWIVGSVNGLICLYSKIEETVLWNPAVKKSKKLPTLGAKYNLIPMGIFFYTKYGFGYDDSSDDYKALFIDHCCDSYNDEVSNMRIVVNIYSLRTDS

Secondary structure (DSSP, 8-state):
-PPP-----------S-SS--TTEEEEEEETTEEEEEETTTEEEEEEGGGTEEEEPP--S--GGGPPTTEEEEEEEEEEEETTTTEEEEEEEEEEEESSS--GGG-EEEEEEEESTT--